Protein AF-A0AA50UPJ4-F1 (afdb_monomer_lite)

InterPro domains:
  IPR029068 Glyoxalase/Bleomycin resistance protein/Dihydroxybiphenyl dioxygenase [G3DSA:3.10.180.10] (1-55)
  IPR043193 Glyoxalase domain-containing protein 4 [PTHR46466] (1-61)
  IPR043194 Glyoxalase domain-containing protein 4, C-terminal [PF21701] (1-41)

Radius of gyration: 16.28 Å; chains: 1; bounding box: 39×24×32 Å

Sequence (61 aa):
KILTPLISLDTPGKATVRVIILADPDDHEICFVDDESFRQLSQVDPASDADLDKFIKSDKS

Foldseek 3Di:
DWPADFDWDDDVPWFIKTWTWDQDPVRDIDIDIDPVRVVRRPDDDPCVVVVVVVVVVVDDD

Secondary structure (DSSP, 8-state):
-EEEEEEEE--TTS--EEEEEEE-TT--EEEEE-HHHHHHHT---TTHHHHHHHHHHH---

Structure (mmCIF, N/CA/C/O backbone):
data_AF-A0AA50UPJ4-F1
#
_entry.id   AF-A0AA50UPJ4-F1
#
loop_
_atom_site.group_PDB
_atom_site.id
_atom_site.type_symbol
_atom_site.label_atom_id
_atom_site.label_alt_id
_atom_site.label_comp_id
_atom_site.label_asym_id
_atom_site.label_entity_id
_atom_site.label_seq_id
_atom_site.pdbx_PDB_ins_code
_atom_site.Cartn_x
_atom_site.Cartn_y
_atom_site.Cartn_z
_atom_site.occupancy
_atom_site.B_iso_or_equiv
_atom_site.auth_seq_id
_atom_site.auth_comp_id
_atom_site.auth_asym_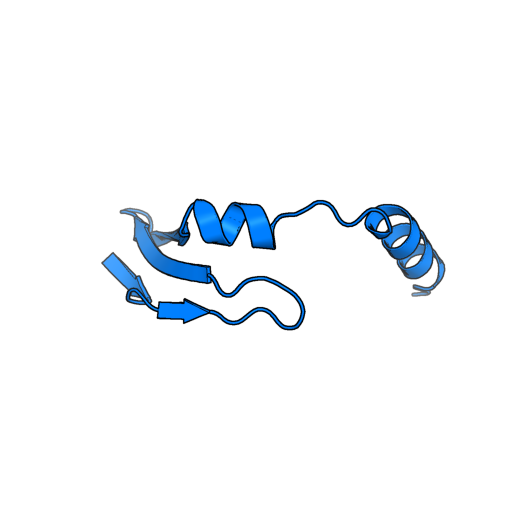id
_atom_site.auth_atom_id
_atom_site.pdbx_PDB_model_num
ATOM 1 N N . LYS A 1 1 ? -11.549 -2.354 14.120 1.00 95.06 1 LYS A N 1
ATOM 2 C CA . LYS A 1 1 ? -10.966 -1.185 14.849 1.00 95.06 1 LYS A CA 1
ATOM 3 C C . LYS A 1 1 ? -10.295 -0.250 13.839 1.00 95.06 1 LYS A C 1
ATOM 5 O O . LYS A 1 1 ? -9.707 -0.771 12.907 1.00 95.06 1 LYS A O 1
ATOM 10 N N . ILE A 1 2 ? -10.373 1.083 13.967 1.00 97.00 2 ILE A N 1
ATOM 11 C CA . ILE A 1 2 ? -9.585 1.986 13.097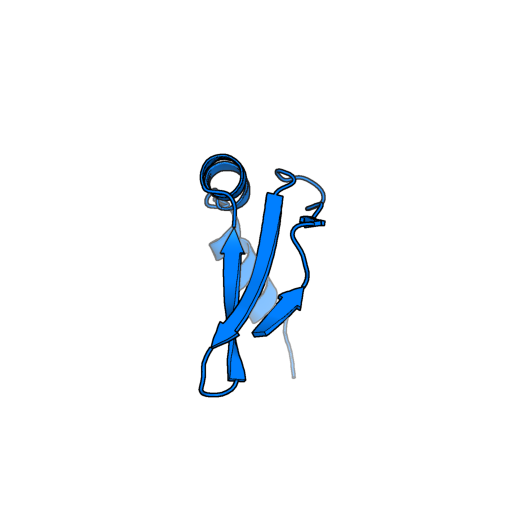 1.00 97.00 2 ILE A CA 1
ATOM 12 C C . ILE A 1 2 ? -8.162 2.057 13.660 1.00 97.00 2 ILE A C 1
ATOM 14 O O . ILE A 1 2 ? -7.991 2.457 14.811 1.00 97.00 2 ILE A O 1
ATOM 18 N N . LEU A 1 3 ? -7.170 1.634 12.876 1.00 97.50 3 LEU A N 1
ATOM 19 C CA . LEU A 1 3 ? -5.749 1.687 13.240 1.00 97.50 3 LEU A CA 1
ATOM 20 C C . LEU A 1 3 ? -5.102 2.975 12.739 1.00 97.50 3 LEU A C 1
ATOM 22 O O . LEU A 1 3 ? -4.366 3.634 13.469 1.00 97.50 3 LEU A O 1
ATOM 26 N N . THR A 1 4 ? -5.425 3.366 11.508 1.00 97.62 4 THR A N 1
ATOM 27 C CA . THR A 1 4 ? -4.983 4.626 10.910 1.00 97.62 4 THR A CA 1
ATOM 28 C C . THR A 1 4 ? -6.195 5.313 10.298 1.00 97.62 4 THR A C 1
ATOM 30 O O . THR A 1 4 ? -6.889 4.684 9.494 1.00 97.62 4 THR A O 1
ATOM 33 N N . PRO A 1 5 ? -6.499 6.567 10.686 1.00 97.69 5 PRO A N 1
ATOM 34 C CA . PRO A 1 5 ? -7.597 7.314 10.088 1.00 97.69 5 PRO A CA 1
ATOM 35 C C . PRO A 1 5 ? -7.316 7.584 8.606 1.00 97.69 5 PRO A C 1
ATOM 37 O O . PRO A 1 5 ? -6.219 7.336 8.114 1.00 97.69 5 PRO A O 1
ATOM 40 N N . LEU A 1 6 ? -8.308 8.114 7.894 1.00 97.44 6 LEU A N 1
ATOM 41 C CA . LEU A 1 6 ? -8.134 8.487 6.495 1.00 97.44 6 LEU A CA 1
ATOM 42 C C . LEU A 1 6 ? -7.068 9.586 6.361 1.00 97.44 6 LEU A C 1
ATOM 44 O O . LEU A 1 6 ? -7.312 10.731 6.748 1.00 97.44 6 LEU A O 1
ATOM 48 N N . ILE A 1 7 ? -5.913 9.241 5.798 1.00 97.50 7 ILE A N 1
ATOM 49 C CA . ILE A 1 7 ? -4.779 10.148 5.583 1.00 97.50 7 ILE A CA 1
ATOM 50 C C . ILE A 1 7 ? -4.370 10.176 4.111 1.00 97.50 7 ILE A C 1
ATOM 52 O O . ILE A 1 7 ? -4.661 9.246 3.358 1.00 97.50 7 ILE A O 1
ATOM 56 N N . SER A 1 8 ? -3.680 11.244 3.712 1.00 96.56 8 SER A N 1
ATOM 57 C CA . SER A 1 8 ? -2.939 11.288 2.450 1.00 96.56 8 SER A CA 1
ATOM 5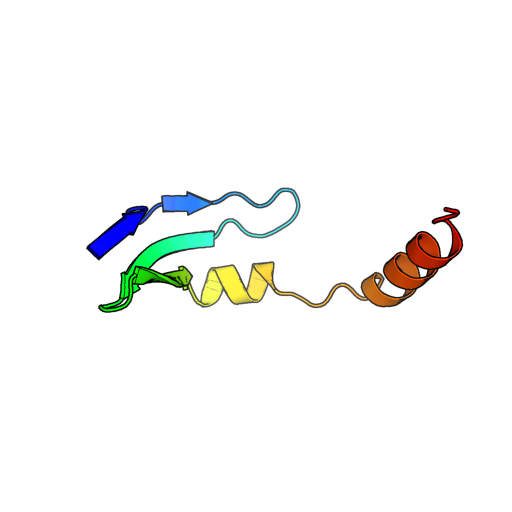8 C C . SER A 1 8 ? -1.522 10.768 2.677 1.00 96.56 8 SER A C 1
ATOM 60 O O . SER A 1 8 ? -0.879 11.144 3.656 1.00 96.56 8 SER A O 1
ATOM 62 N N . LEU A 1 9 ? -1.045 9.918 1.774 1.00 94.94 9 LEU A N 1
ATOM 63 C CA . LEU A 1 9 ? 0.291 9.344 1.790 1.00 94.94 9 LEU A CA 1
ATOM 64 C C . LEU A 1 9 ? 1.011 9.722 0.494 1.00 94.94 9 LEU A C 1
ATOM 66 O O . LEU A 1 9 ? 0.607 9.316 -0.600 1.00 94.94 9 LEU A O 1
ATOM 70 N N . ASP A 1 10 ? 2.075 10.506 0.634 1.00 94.00 10 ASP A N 1
ATOM 71 C CA . ASP A 1 10 ? 2.902 10.927 -0.490 1.00 94.00 10 ASP A CA 1
ATOM 72 C C . ASP A 1 10 ? 3.866 9.818 -0.905 1.00 94.00 10 ASP A C 1
ATOM 74 O O . ASP A 1 10 ? 4.503 9.167 -0.074 1.00 94.00 10 ASP A O 1
ATOM 78 N N . THR A 1 11 ? 3.999 9.630 -2.216 1.00 89.44 11 THR A N 1
ATOM 79 C CA . THR A 1 11 ? 4.950 8.692 -2.810 1.00 89.44 11 THR A CA 1
ATOM 80 C C . THR A 1 11 ? 5.885 9.476 -3.737 1.00 89.44 11 THR A C 1
ATOM 82 O O . THR A 1 11 ? 5.464 9.956 -4.790 1.00 89.44 11 THR A O 1
ATOM 85 N N . PRO A 1 12 ? 7.157 9.700 -3.353 1.00 92.06 12 PRO A N 1
ATOM 86 C CA . PRO A 1 12 ? 8.067 10.503 -4.164 1.00 92.06 12 PRO A CA 1
ATOM 87 C C . PRO A 1 12 ? 8.190 9.965 -5.594 1.00 92.06 12 PRO A C 1
ATOM 89 O O . PRO A 1 12 ? 8.501 8.794 -5.802 1.00 92.06 12 PRO A O 1
ATOM 92 N N . GLY A 1 13 ? 7.940 10.826 -6.581 1.00 87.81 13 GLY A N 1
ATOM 93 C CA . GLY A 1 13 ? 7.981 10.458 -8.000 1.00 87.81 13 GLY A CA 1
ATOM 94 C C . GLY A 1 13 ? 6.764 9.675 -8.510 1.00 87.81 13 GLY A C 1
ATOM 95 O O . GLY A 1 13 ? 6.777 9.258 -9.666 1.00 87.81 13 GLY A O 1
ATOM 96 N N . LYS A 1 14 ? 5.721 9.483 -7.693 1.00 89.88 14 LYS A N 1
ATOM 97 C CA . LYS A 1 14 ? 4.462 8.820 -8.065 1.00 89.88 14 LYS A CA 1
ATOM 98 C C . LYS A 1 14 ? 3.252 9.589 -7.504 1.00 89.88 14 LYS A C 1
ATOM 100 O O . LYS A 1 14 ? 3.389 10.694 -6.982 1.00 89.88 14 LYS A O 1
ATOM 105 N N . ALA A 1 15 ? 2.049 9.049 -7.690 1.00 90.62 15 ALA A N 1
ATOM 106 C CA . ALA A 1 15 ? 0.810 9.688 -7.256 1.00 90.62 15 ALA A CA 1
ATOM 107 C C . ALA A 1 15 ? 0.624 9.623 -5.727 1.00 90.62 15 ALA A C 1
ATOM 109 O O . ALA A 1 15 ? 0.772 8.563 -5.114 1.00 90.62 15 ALA A O 1
ATOM 110 N N . THR A 1 16 ? 0.232 10.741 -5.108 1.00 94.06 16 THR A N 1
ATOM 111 C CA . THR A 1 16 ? -0.270 10.753 -3.725 1.00 94.06 16 THR A CA 1
ATOM 112 C C . THR A 1 16 ? -1.566 9.943 -3.645 1.00 94.06 16 THR A C 1
ATOM 114 O O . THR A 1 16 ? -2.486 10.136 -4.446 1.00 94.06 16 THR A O 1
ATOM 117 N N . VAL A 1 17 ? -1.654 9.052 -2.656 1.00 94.94 17 VAL A N 1
ATOM 118 C CA . VAL A 1 17 ? -2.832 8.205 -2.410 1.00 94.94 17 VAL A CA 1
ATOM 119 C C . VAL A 1 17 ? -3.501 8.569 -1.094 1.00 94.94 17 VAL A C 1
ATOM 121 O O . VAL A 1 17 ? -2.874 9.123 -0.194 1.00 94.94 17 VAL A O 1
ATOM 124 N N . ARG A 1 18 ? -4.783 8.230 -0.958 1.00 96.75 18 ARG A N 1
ATOM 125 C CA . ARG A 1 18 ? -5.489 8.295 0.325 1.00 96.75 18 ARG A CA 1
ATOM 126 C C . ARG A 1 18 ? -5.697 6.889 0.853 1.00 96.75 18 ARG A C 1
ATOM 128 O O . ARG A 1 18 ? -6.133 6.021 0.100 1.00 96.75 18 ARG A O 1
ATOM 135 N N . VAL A 1 19 ? -5.393 6.686 2.131 1.00 97.44 19 VAL A N 1
ATOM 136 C CA . VAL A 1 19 ? -5.485 5.377 2.785 1.00 97.44 19 VAL A CA 1
ATOM 137 C C . VAL A 1 19 ? -6.214 5.458 4.116 1.00 97.44 19 VAL A C 1
ATOM 139 O O . VAL A 1 19 ? -6.115 6.459 4.825 1.00 97.44 19 VAL A O 1
ATOM 142 N N . ILE A 1 20 ? -6.920 4.388 4.468 1.00 97.88 20 ILE A N 1
ATOM 143 C CA . ILE A 1 20 ? -7.435 4.125 5.816 1.00 97.88 20 ILE A CA 1
ATOM 144 C C . ILE A 1 20 ? -7.070 2.686 6.189 1.00 97.88 20 ILE A C 1
ATOM 146 O O . ILE A 1 20 ? -7.225 1.779 5.370 1.00 97.88 20 ILE A O 1
ATOM 150 N N . ILE A 1 21 ? -6.578 2.472 7.412 1.00 98.25 21 ILE A N 1
ATOM 151 C CA . ILE A 1 21 ? -6.158 1.144 7.882 1.00 98.25 21 ILE A CA 1
ATOM 152 C C . ILE A 1 21 ? -7.063 0.706 9.025 1.00 98.25 21 ILE A C 1
ATOM 154 O O . ILE A 1 21 ? -7.220 1.410 10.031 1.00 98.25 21 ILE A O 1
ATOM 158 N N . LEU A 1 22 ? -7.661 -0.469 8.863 1.00 98.25 22 LEU A N 1
ATOM 159 C CA . LEU A 1 22 ? -8.550 -1.102 9.826 1.00 98.25 22 LEU A CA 1
ATOM 160 C C . LEU A 1 22 ? -7.922 -2.402 10.334 1.00 98.25 22 LEU A C 1
ATOM 162 O O . LEU A 1 22 ? -7.213 -3.069 9.595 1.00 98.25 22 LEU A O 1
ATOM 166 N N . ALA A 1 23 ? -8.221 -2.770 11.574 1.00 98.31 23 ALA A N 1
ATOM 167 C CA . ALA A 1 23 ? -8.068 -4.135 12.072 1.00 98.31 23 ALA A CA 1
ATOM 168 C C . ALA A 1 23 ? -9.411 -4.860 11.956 1.00 98.31 23 ALA A C 1
ATOM 170 O O . ALA A 1 23 ? -10.444 -4.305 12.378 1.00 98.31 23 ALA A O 1
ATOM 171 N N . ASP A 1 24 ? -9.379 -6.065 11.396 1.00 97.31 24 ASP A N 1
ATOM 172 C CA . ASP A 1 24 ? -10.495 -7.009 11.381 1.00 97.31 24 ASP A CA 1
ATOM 173 C C . ASP A 1 24 ? -10.707 -7.652 12.778 1.00 97.31 24 ASP A C 1
ATOM 175 O O . ASP A 1 24 ? -10.075 -7.223 13.749 1.00 97.31 24 ASP A O 1
ATOM 179 N N . PRO A 1 25 ? -11.648 -8.601 12.949 1.00 97.88 25 PRO A N 1
ATOM 180 C CA . PRO A 1 25 ? -11.875 -9.253 14.242 1.00 97.88 25 PRO A CA 1
ATOM 181 C C . PRO A 1 25 ? -10.688 -10.059 14.790 1.00 97.88 25 PRO A C 1
ATOM 183 O O . PRO A 1 25 ? -10.624 -10.244 16.004 1.00 97.88 25 PRO A O 1
ATOM 186 N N . ASP A 1 26 ? -9.779 -10.510 13.925 1.00 97.38 26 ASP A N 1
ATOM 187 C CA . ASP A 1 26 ? -8.594 -11.306 14.262 1.00 97.38 26 ASP A CA 1
ATOM 188 C C . ASP A 1 26 ? -7.322 -10.431 14.357 1.00 97.38 26 ASP A C 1
ATOM 190 O O . ASP A 1 26 ? -6.201 -10.939 14.385 1.00 97.38 26 ASP A O 1
ATOM 194 N N . ASP A 1 27 ? -7.495 -9.104 14.419 1.00 95.00 27 ASP A N 1
ATOM 195 C CA . ASP A 1 27 ? -6.437 -8.087 14.422 1.00 95.00 27 ASP A CA 1
ATOM 196 C C . ASP A 1 27 ? -5.553 -8.076 13.154 1.00 95.00 27 ASP A C 1
ATOM 198 O O . ASP A 1 27 ? -4.469 -7.484 13.149 1.00 95.00 27 ASP A O 1
ATOM 202 N N . HIS A 1 28 ? -6.019 -8.651 12.040 1.00 97.81 28 HIS A N 1
ATOM 203 C CA . HIS A 1 28 ? -5.360 -8.497 10.746 1.00 97.81 28 HIS A CA 1
ATOM 204 C C . HIS A 1 28 ? -5.559 -7.085 10.193 1.00 97.81 28 HIS A C 1
ATOM 206 O O . HIS A 1 28 ? -6.664 -6.534 10.189 1.00 97.81 28 HIS A O 1
ATOM 212 N N . GLU A 1 29 ? -4.474 -6.499 9.686 1.00 98.06 29 GLU A N 1
ATOM 213 C CA . GLU A 1 29 ? -4.501 -5.169 9.087 1.00 98.06 29 GLU A CA 1
ATOM 214 C C . GLU A 1 29 ? -5.065 -5.209 7.663 1.00 98.06 29 GLU A C 1
ATOM 216 O O . GLU A 1 29 ? -4.602 -5.954 6.800 1.00 98.06 29 GLU A O 1
ATOM 221 N N . ILE A 1 30 ? -6.043 -4.344 7.405 1.00 98.00 30 ILE A N 1
ATOM 222 C CA . ILE A 1 30 ? -6.659 -4.141 6.098 1.00 98.00 30 ILE A CA 1
ATOM 223 C C . ILE A 1 30 ? -6.468 -2.675 5.710 1.00 98.00 30 ILE A C 1
ATOM 22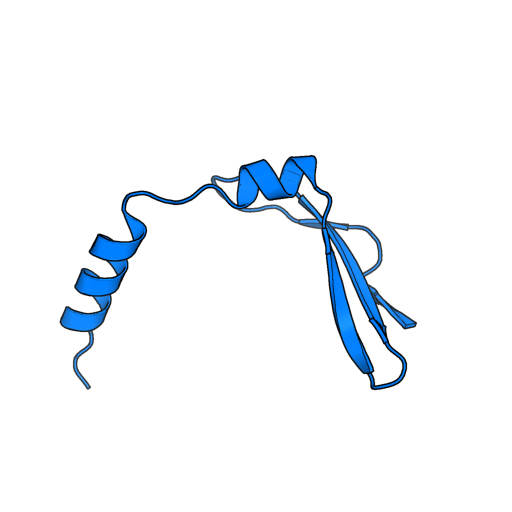5 O O . ILE A 1 30 ? -7.040 -1.776 6.333 1.00 98.00 30 ILE A O 1
ATOM 229 N N . CYS A 1 31 ? -5.673 -2.434 4.667 1.00 97.44 31 CYS A N 1
ATOM 230 C CA . CYS A 1 31 ? -5.457 -1.111 4.088 1.00 97.44 31 CYS A CA 1
ATOM 231 C C . CYS A 1 31 ? -6.406 -0.901 2.904 1.00 97.44 31 CYS A C 1
ATOM 233 O O . CYS A 1 31 ? -6.293 -1.573 1.879 1.00 97.44 31 CYS A O 1
ATOM 235 N N . PHE A 1 32 ? -7.333 0.042 3.041 1.00 97.31 32 PHE A N 1
ATOM 236 C CA . PHE A 1 32 ? -8.133 0.521 1.920 1.00 97.31 32 PHE A CA 1
ATOM 237 C C . PHE A 1 32 ? -7.426 1.712 1.293 1.00 97.31 32 PHE A C 1
ATOM 239 O O . PHE A 1 32 ? -7.072 2.662 1.994 1.00 97.31 32 PHE A O 1
ATOM 246 N N . VAL A 1 33 ? -7.264 1.668 -0.025 1.00 96.56 33 VAL A N 1
ATOM 247 C CA . VAL A 1 33 ? -6.667 2.737 -0.822 1.00 96.56 33 VAL A CA 1
ATOM 248 C C . VAL A 1 33 ? -7.680 3.242 -1.844 1.00 96.56 33 VAL A C 1
ATOM 250 O O . VAL A 1 33 ? -8.502 2.475 -2.344 1.00 96.56 33 VAL A O 1
ATOM 253 N N . ASP A 1 34 ? -7.633 4.537 -2.134 1.00 94.56 34 ASP A N 1
ATOM 254 C CA . ASP A 1 34 ? -8.401 5.138 -3.226 1.00 94.56 34 ASP A CA 1
ATOM 255 C C . ASP A 1 34 ? -8.027 4.529 -4.596 1.00 94.56 34 ASP A C 1
ATOM 257 O O . ASP A 1 34 ? -6.843 4.453 -4.926 1.00 94.56 34 ASP A O 1
ATOM 261 N N . ASP A 1 35 ? -9.020 4.101 -5.390 1.00 94.81 35 ASP A N 1
ATOM 262 C CA . ASP A 1 35 ? -8.804 3.361 -6.651 1.00 94.81 35 ASP A CA 1
ATOM 263 C C . ASP A 1 35 ? -8.108 4.211 -7.724 1.00 94.81 35 ASP A C 1
ATOM 265 O O . ASP A 1 35 ? -7.160 3.753 -8.363 1.00 94.81 35 ASP A O 1
ATOM 269 N N . GLU A 1 36 ? -8.539 5.460 -7.920 1.00 93.56 36 GLU A N 1
ATOM 270 C CA . GLU A 1 36 ? -8.009 6.318 -8.985 1.00 93.56 36 GLU A CA 1
ATOM 271 C C . GLU A 1 36 ? -6.535 6.653 -8.743 1.00 93.56 36 GLU A C 1
ATOM 273 O O . GLU A 1 36 ? -5.695 6.445 -9.628 1.00 93.56 36 GLU A O 1
ATOM 278 N N . SER A 1 37 ? -6.199 7.104 -7.531 1.00 91.81 37 SER A N 1
ATOM 279 C CA . SER A 1 37 ? -4.809 7.372 -7.159 1.00 91.81 37 SER A CA 1
ATOM 280 C C . SER A 1 37 ? -3.969 6.093 -7.137 1.00 91.81 37 SER A C 1
ATOM 282 O O . SER A 1 37 ? -2.807 6.118 -7.553 1.00 91.81 37 SER A O 1
ATOM 284 N N . PHE A 1 38 ? -4.528 4.962 -6.690 1.00 95.38 38 PHE A N 1
ATOM 285 C CA . PHE A 1 38 ? -3.785 3.704 -6.646 1.00 95.38 38 PHE A CA 1
ATOM 286 C C . PHE A 1 38 ? -3.430 3.197 -8.041 1.00 95.38 38 PHE A C 1
ATOM 288 O O . PHE A 1 38 ? -2.288 2.809 -8.255 1.00 95.38 38 PHE A O 1
ATOM 295 N N . ARG A 1 39 ? -4.339 3.285 -9.018 1.00 95.50 39 ARG A N 1
ATOM 296 C CA . ARG A 1 39 ? -4.046 2.911 -10.414 1.00 95.50 39 ARG A CA 1
ATOM 297 C C . ARG A 1 39 ? -2.896 3.711 -11.015 1.00 95.50 39 ARG A C 1
ATOM 299 O O . ARG A 1 39 ? -2.139 3.183 -11.826 1.00 95.50 39 ARG A O 1
ATOM 306 N N . GLN A 1 40 ? -2.764 4.983 -10.642 1.00 94.19 40 GLN A N 1
ATOM 307 C CA . GLN A 1 40 ? -1.633 5.811 -11.062 1.00 94.19 40 GLN A CA 1
ATOM 308 C C . GLN A 1 40 ? -0.345 5.429 -10.322 1.00 94.19 40 GLN A C 1
ATOM 310 O O . GLN A 1 40 ? 0.720 5.367 -10.931 1.00 94.19 40 GLN A O 1
ATOM 315 N N . LEU A 1 41 ? -0.438 5.139 -9.022 1.00 93.38 41 LEU A N 1
ATOM 316 C CA . LEU A 1 41 ? 0.690 4.703 -8.198 1.00 93.38 41 LEU A CA 1
ATOM 317 C C . LEU A 1 41 ? 1.244 3.331 -8.629 1.00 93.38 41 LEU A C 1
ATOM 319 O O . LEU A 1 41 ? 2.460 3.121 -8.633 1.00 93.38 41 LEU A O 1
ATOM 323 N N . SER A 1 42 ? 0.360 2.399 -8.979 1.00 94.75 42 SER A N 1
ATOM 324 C CA . SER A 1 42 ? 0.664 0.991 -9.241 1.00 94.75 42 SER A CA 1
ATOM 325 C C . SER A 1 42 ? 0.972 0.700 -10.711 1.00 94.75 42 SER A C 1
ATOM 327 O O . SER A 1 42 ? 0.809 -0.437 -11.159 1.00 94.75 42 SER A O 1
ATOM 329 N N . GLN A 1 43 ? 1.372 1.712 -11.487 1.00 95.06 43 GLN A N 1
ATOM 330 C CA . GLN A 1 43 ? 1.836 1.486 -12.852 1.00 95.06 43 GLN A CA 1
ATOM 331 C C . GLN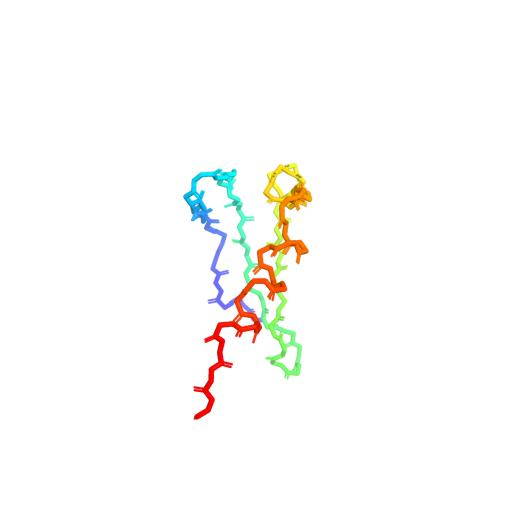 A 1 43 ? 3.062 0.569 -12.845 1.00 95.06 43 GLN A C 1
ATOM 333 O O . GLN A 1 43 ? 3.956 0.706 -12.006 1.00 95.06 43 GLN A O 1
ATOM 338 N N . VAL A 1 44 ? 3.080 -0.371 -13.792 1.00 94.44 44 VAL A N 1
ATOM 339 C CA . VAL A 1 44 ? 4.208 -1.279 -13.996 1.00 94.44 44 VAL A CA 1
ATOM 340 C C . VAL A 1 44 ? 5.425 -0.452 -14.389 1.00 94.44 44 VAL A C 1
ATOM 342 O O . VAL A 1 44 ? 5.358 0.330 -15.336 1.00 94.44 44 VAL A O 1
ATOM 345 N N . ASP A 1 45 ? 6.529 -0.641 -13.673 1.00 94.06 45 ASP A N 1
ATOM 346 C CA . ASP A 1 45 ? 7.823 -0.084 -14.051 1.00 94.06 45 ASP A CA 1
ATOM 347 C C . ASP A 1 45 ? 8.504 -1.030 -15.058 1.00 94.06 45 ASP A C 1
ATOM 349 O O . ASP A 1 45 ? 8.854 -2.154 -14.684 1.00 94.06 45 ASP A O 1
ATOM 353 N N . PRO A 1 46 ? 8.709 -0.615 -16.325 1.00 95.00 46 PRO A N 1
ATOM 354 C CA . PRO A 1 46 ? 9.323 -1.464 -17.344 1.00 95.00 46 PRO A CA 1
ATOM 355 C C . PRO A 1 46 ? 10.766 -1.879 -17.029 1.00 95.00 46 PRO A C 1
ATOM 357 O O . PRO A 1 46 ? 11.251 -2.850 -17.606 1.00 95.00 46 PRO A O 1
ATOM 360 N N . ALA A 1 47 ? 11.467 -1.147 -16.157 1.00 95.50 47 ALA A N 1
ATOM 361 C CA . ALA A 1 47 ? 12.836 -1.465 -15.760 1.00 95.50 47 ALA A CA 1
ATOM 362 C C . ALA A 1 47 ? 12.910 -2.461 -14.590 1.00 95.50 47 ALA A C 1
ATOM 364 O O . ALA A 1 47 ? 13.992 -2.983 -14.315 1.00 95.50 47 ALA A O 1
ATOM 365 N N . SER A 1 48 ? 11.781 -2.761 -13.930 1.00 94.12 48 SER A N 1
ATOM 366 C CA . SER A 1 48 ? 11.767 -3.463 -12.640 1.00 94.12 48 SER A CA 1
ATOM 367 C C . SER A 1 48 ? 12.471 -4.820 -12.673 1.00 94.12 48 SER A C 1
ATOM 369 O O . SER A 1 48 ? 13.201 -5.141 -11.737 1.00 94.12 48 SER A O 1
ATOM 371 N N . ASP A 1 49 ? 12.283 -5.609 -13.733 1.00 95.88 49 ASP A N 1
ATOM 372 C CA . ASP A 1 49 ? 12.907 -6.934 -13.849 1.00 95.88 49 ASP A CA 1
ATOM 373 C C . ASP A 1 49 ? 14.427 -6.823 -14.029 1.00 95.88 49 ASP A C 1
ATOM 375 O O . ASP A 1 49 ? 15.202 -7.545 -13.399 1.00 95.88 49 ASP A O 1
ATOM 379 N N . ALA A 1 50 ? 14.871 -5.876 -14.859 1.00 96.69 50 ALA A N 1
ATOM 380 C CA . ALA A 1 50 ? 16.289 -5.649 -15.113 1.00 96.69 50 ALA A CA 1
ATOM 381 C C . ALA A 1 50 ? 17.013 -5.128 -13.862 1.00 96.69 50 ALA A C 1
ATOM 383 O O . ALA A 1 50 ? 18.138 -5.549 -13.574 1.00 96.69 50 ALA A O 1
ATOM 384 N N . ASP A 1 51 ? 16.369 -4.235 -13.109 1.00 96.44 51 ASP A N 1
ATOM 385 C CA . ASP A 1 51 ? 16.900 -3.719 -11.851 1.00 96.44 51 ASP A CA 1
ATOM 386 C C . ASP A 1 51 ? 16.955 -4.809 -10.777 1.00 96.44 51 ASP A C 1
ATOM 388 O O . ASP A 1 51 ? 17.984 -4.952 -10.111 1.00 96.44 51 ASP A O 1
ATOM 392 N N . LEU A 1 52 ? 15.909 -5.634 -10.657 1.00 95.06 52 LEU A N 1
ATOM 393 C CA . LEU A 1 52 ? 15.898 -6.781 -9.751 1.00 95.06 52 LEU A CA 1
ATOM 394 C C . LEU A 1 52 ? 17.082 -7.719 -10.027 1.00 95.06 52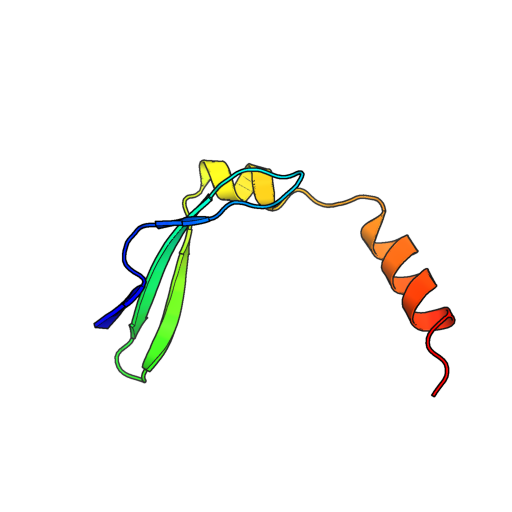 LEU A C 1
ATOM 396 O O . LEU A 1 52 ? 17.875 -8.001 -9.126 1.00 95.06 52 LEU A O 1
ATOM 400 N N . ASP A 1 53 ? 17.263 -8.133 -11.282 1.00 96.00 53 ASP A N 1
ATOM 401 C CA . ASP A 1 53 ? 18.371 -8.997 -11.700 1.00 96.00 53 ASP A CA 1
ATOM 402 C C . ASP A 1 53 ? 19.744 -8.379 -11.409 1.00 96.00 53 ASP A C 1
ATOM 404 O O . ASP A 1 53 ? 20.687 -9.069 -11.002 1.00 96.00 53 ASP A O 1
ATOM 408 N N . LYS A 1 54 ? 19.884 -7.070 -11.639 1.00 95.88 54 LYS A N 1
ATOM 409 C CA . LYS A 1 54 ? 21.119 -6.329 -11.372 1.00 95.88 54 LYS A CA 1
ATOM 410 C C . LYS A 1 54 ? 21.470 -6.359 -9.886 1.00 95.88 54 LYS A C 1
ATOM 412 O O . LYS A 1 54 ? 22.634 -6.601 -9.552 1.00 95.88 54 LYS A O 1
ATOM 417 N N . PHE A 1 55 ? 20.501 -6.115 -9.004 1.00 95.12 55 PHE A N 1
ATOM 418 C CA . PHE A 1 55 ? 20.739 -6.093 -7.561 1.00 95.12 55 PHE A CA 1
ATOM 419 C C . PHE A 1 55 ? 20.965 -7.493 -6.987 1.00 95.12 55 PHE A C 1
ATOM 421 O O . PHE A 1 55 ? 21.893 -7.649 -6.200 1.00 95.12 55 PHE A O 1
ATOM 428 N N . ILE A 1 56 ? 20.253 -8.521 -7.466 1.00 94.94 56 ILE A N 1
ATOM 429 C CA . ILE A 1 56 ? 20.521 -9.923 -7.095 1.00 94.94 56 ILE A CA 1
ATOM 430 C C . ILE A 1 56 ? 21.965 -10.320 -7.439 1.00 94.94 56 ILE A C 1
ATOM 432 O O . ILE A 1 56 ? 22.652 -10.923 -6.626 1.00 94.94 56 ILE A O 1
ATOM 436 N N . LYS A 1 57 ? 22.463 -9.963 -8.632 1.00 94.56 57 LYS A N 1
ATOM 437 C CA . LYS A 1 57 ? 23.851 -10.272 -9.041 1.00 94.56 57 LYS A CA 1
ATOM 438 C C . LYS A 1 57 ? 24.905 -9.500 -8.248 1.00 94.56 57 LYS A C 1
ATOM 440 O O . LYS A 1 57 ? 26.053 -9.939 -8.164 1.00 94.56 57 LYS A O 1
ATOM 445 N N . SER A 1 58 ? 24.541 -8.314 -7.767 1.00 93.75 58 SER A N 1
ATOM 446 C CA . SER A 1 58 ? 25.439 -7.433 -7.018 1.00 93.75 58 SER A CA 1
ATOM 447 C C . SER A 1 58 ? 25.510 -7.805 -5.538 1.00 93.75 58 SER A C 1
ATOM 449 O O . SER A 1 58 ? 26.500 -7.467 -4.891 1.00 93.75 58 SER A O 1
ATOM 451 N N . ASP A 1 59 ? 24.497 -8.504 -5.022 1.00 90.06 59 ASP A N 1
ATOM 452 C CA . ASP A 1 59 ? 24.484 -9.042 -3.668 1.00 90.06 59 ASP A CA 1
ATOM 453 C C . ASP A 1 59 ? 25.488 -10.199 -3.550 1.00 90.06 59 ASP A C 1
ATOM 455 O O . ASP A 1 59 ? 25.385 -11.232 -4.217 1.00 90.06 59 ASP A O 1
ATOM 459 N N . LYS A 1 60 ? 26.523 -9.993 -2.737 1.00 78.25 60 LYS A N 1
ATOM 460 C CA . LYS A 1 60 ? 27.529 -11.002 -2.401 1.00 78.25 60 LYS A CA 1
ATOM 461 C C . LYS A 1 60 ? 27.542 -11.128 -0.885 1.00 78.25 60 LYS A C 1
ATOM 463 O O . LYS A 1 60 ? 27.847 -10.147 -0.211 1.00 78.25 60 LYS A O 1
ATOM 468 N N . SER A 1 61 ? 27.182 -12.317 -0.400 1.00 65.50 61 SER A N 1
ATOM 469 C CA . SER A 1 61 ? 27.174 -12.690 1.021 1.00 65.50 61 SER A CA 1
ATOM 470 C C . SER A 1 61 ? 28.521 -12.480 1.706 1.00 65.50 61 SER A C 1
ATOM 472 O O . SER A 1 61 ? 29.562 -12.718 1.047 1.00 65.50 61 SER A O 1
#

Organism: NCBI:txid2847742

pLDDT: mean 94.56, std 4.92, range [65.5, 98.31]